Protein AF-A0A5P6NFB4-F1 (afdb_monomer_lite)

InterPro domains:
  IPR018691 Protein of unknown function DUF2188 [PF09954] (6-54)

Radius of gyration: 10.13 Å; chains: 1; bounding box: 21×20×26 Å

Sequence (54 aa):
MAKQGQHVVRSSTGGWAVKKAGSSRASSVHDTQAEAIKAATRIAQNQKTELYIQ

pLDDT: mean 90.53, std 9.4, range [47.53, 97.38]

Structure (mmCIF, N/CA/C/O backbone):
data_AF-A0A5P6NFB4-F1
#
_entry.id   AF-A0A5P6NFB4-F1
#
loop_
_atom_site.group_PDB
_atom_site.id
_atom_site.type_symbol
_atom_site.label_atom_id
_atom_site.label_alt_id
_atom_site.label_comp_id
_atom_site.label_asym_id
_atom_site.label_entity_id
_atom_site.label_seq_id
_atom_site.pdbx_PDB_ins_code
_atom_site.Cartn_x
_atom_site.Cartn_y
_atom_site.Cartn_z
_atom_site.occupancy
_atom_site.B_iso_or_equiv
_atom_site.auth_seq_id
_atom_site.auth_comp_id
_atom_site.auth_asym_id
_atom_site.auth_atom_id
_atom_site.pdbx_PDB_model_num
ATOM 1 N N . MET A 1 1 ? 8.055 14.333 15.138 1.00 47.53 1 MET A N 1
ATOM 2 C CA . MET A 1 1 ? 7.237 13.100 15.126 1.00 47.53 1 MET A CA 1
ATOM 3 C C . MET A 1 1 ? 7.211 12.576 13.701 1.00 47.53 1 MET A C 1
ATOM 5 O O . MET A 1 1 ? 6.849 13.337 12.813 1.00 47.53 1 MET A O 1
ATOM 9 N N . ALA A 1 2 ? 7.674 11.349 13.449 1.00 57.59 2 ALA A N 1
ATOM 10 C CA . ALA A 1 2 ? 7.581 10.764 12.111 1.00 57.59 2 ALA A CA 1
ATOM 11 C C . ALA A 1 2 ? 6.097 10.563 11.781 1.00 57.59 2 ALA A C 1
ATOM 13 O O . ALA A 1 2 ? 5.392 9.930 12.570 1.00 57.59 2 ALA A O 1
ATOM 14 N N . LYS A 1 3 ? 5.616 11.134 10.668 1.00 62.81 3 LYS A N 1
ATOM 15 C CA . LYS A 1 3 ? 4.253 10.882 10.181 1.00 62.81 3 LYS A CA 1
ATOM 16 C C . LYS A 1 3 ? 4.061 9.374 10.107 1.00 62.81 3 LYS A C 1
ATOM 18 O O . LYS A 1 3 ? 4.840 8.706 9.441 1.00 62.81 3 LYS A O 1
ATOM 23 N N . GLN A 1 4 ? 3.094 8.836 10.841 1.00 81.50 4 GLN A N 1
ATOM 24 C CA . GLN A 1 4 ? 2.775 7.417 10.776 1.00 81.50 4 GLN A CA 1
ATOM 25 C C . GLN A 1 4 ? 1.822 7.210 9.602 1.00 81.50 4 GLN A C 1
ATOM 27 O O . GLN A 1 4 ? 0.736 7.778 9.574 1.00 81.50 4 GLN A O 1
ATOM 32 N N . GLY A 1 5 ? 2.251 6.433 8.616 1.00 90.56 5 GLY A N 1
ATOM 33 C CA . GLY A 1 5 ? 1.484 6.200 7.401 1.00 90.56 5 GLY A CA 1
ATOM 34 C C . GLY A 1 5 ? 2.144 5.161 6.516 1.00 90.56 5 GLY A C 1
ATOM 35 O O . GLY A 1 5 ? 3.325 4.845 6.688 1.00 90.56 5 GLY A O 1
ATOM 36 N N . GLN A 1 6 ? 1.373 4.632 5.579 1.00 93.88 6 GLN A N 1
ATOM 37 C CA . GLN A 1 6 ? 1.832 3.652 4.609 1.00 93.88 6 GLN A CA 1
ATOM 38 C C . GLN A 1 6 ? 2.026 4.317 3.254 1.00 93.88 6 GLN A C 1
ATOM 40 O O . GLN A 1 6 ? 1.227 5.145 2.843 1.00 93.88 6 GLN A O 1
ATOM 45 N N . HIS A 1 7 ? 3.094 3.948 2.563 1.00 94.69 7 HIS A N 1
ATOM 46 C CA . HIS A 1 7 ? 3.476 4.466 1.261 1.00 94.69 7 HIS A CA 1
ATOM 47 C C . HIS A 1 7 ? 3.466 3.321 0.262 1.00 94.69 7 HIS A C 1
ATOM 49 O O . HIS A 1 7 ? 4.198 2.347 0.433 1.00 94.69 7 HIS A O 1
ATOM 55 N N . VAL A 1 8 ? 2.658 3.435 -0.780 1.00 95.75 8 VAL A N 1
ATOM 56 C CA . VAL A 1 8 ? 2.720 2.562 -1.949 1.00 95.75 8 VAL A CA 1
ATOM 57 C C . VAL A 1 8 ? 3.632 3.243 -2.954 1.00 95.75 8 VAL A C 1
ATOM 59 O O . VAL A 1 8 ? 3.310 4.332 -3.410 1.00 95.75 8 VAL A O 1
ATOM 62 N N . VAL A 1 9 ? 4.771 2.628 -3.261 1.00 94.50 9 VAL A N 1
ATOM 63 C CA . VAL A 1 9 ? 5.786 3.183 -4.166 1.00 94.50 9 VAL A CA 1
ATOM 64 C C . VAL A 1 9 ? 6.205 2.132 -5.185 1.00 94.50 9 VAL A C 1
ATOM 66 O O . VAL A 1 9 ? 6.229 0.940 -4.871 1.00 94.50 9 VAL A O 1
ATOM 69 N N . ARG A 1 10 ? 6.601 2.543 -6.390 1.00 93.69 10 ARG A N 1
ATOM 70 C CA . ARG A 1 10 ? 7.242 1.622 -7.341 1.00 93.69 10 ARG A CA 1
ATOM 71 C C . ARG A 1 10 ? 8.520 1.026 -6.745 1.00 93.69 10 ARG A C 1
ATOM 73 O O . ARG A 1 10 ? 9.346 1.739 -6.173 1.00 93.69 10 ARG A O 1
ATOM 80 N N . SER A 1 11 ? 8.674 -0.289 -6.868 1.00 89.75 11 SER A N 1
ATOM 81 C CA . SER A 1 11 ? 9.890 -0.986 -6.444 1.00 89.75 11 SER A CA 1
ATOM 82 C C . SER A 1 11 ? 10.971 -0.887 -7.523 1.00 89.75 11 SER A C 1
ATOM 84 O O . SER A 1 11 ? 10.672 -0.903 -8.717 1.00 89.75 11 SER A O 1
ATOM 86 N N . SER A 1 12 ? 12.239 -0.824 -7.112 1.00 84.12 12 SER A N 1
ATOM 87 C CA . SER A 1 12 ? 13.392 -0.777 -8.023 1.00 84.12 12 SER A CA 1
ATOM 88 C C . SER A 1 12 ? 13.577 -2.066 -8.828 1.00 84.12 12 SER A C 1
ATOM 90 O O . SER A 1 12 ? 14.165 -2.036 -9.902 1.00 84.12 12 SER A O 1
ATOM 92 N N . THR A 1 13 ? 13.059 -3.188 -8.331 1.00 81.62 13 THR A N 1
ATOM 93 C CA . THR A 1 13 ? 13.106 -4.503 -8.989 1.00 81.62 13 THR A CA 1
ATOM 94 C C . THR A 1 13 ? 11.892 -4.773 -9.883 1.00 81.62 13 THR A C 1
ATOM 96 O O . THR A 1 13 ? 11.719 -5.895 -10.346 1.00 81.62 13 THR A O 1
ATOM 99 N N . GLY A 1 14 ? 11.031 -3.772 -10.100 1.00 86.69 14 GLY A N 1
ATOM 100 C CA . GLY A 1 14 ? 9.712 -3.951 -10.707 1.00 86.69 14 GLY A CA 1
ATOM 101 C C . GLY A 1 14 ? 8.621 -4.232 -9.669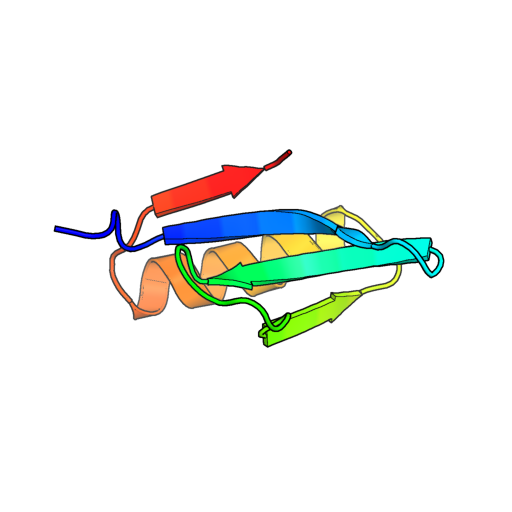 1.00 86.69 14 GLY A C 1
ATOM 102 O O . GLY A 1 14 ? 8.900 -4.647 -8.544 1.00 86.69 14 GLY A O 1
ATOM 103 N N . GLY A 1 15 ? 7.371 -3.944 -10.039 1.00 93.19 15 GLY A N 1
ATOM 104 C CA . GLY A 1 15 ? 6.216 -4.037 -9.145 1.00 93.19 15 GLY A CA 1
ATOM 105 C C . GLY A 1 15 ? 6.075 -2.851 -8.180 1.00 93.19 15 GLY A C 1
ATOM 106 O O . GLY A 1 15 ? 6.581 -1.747 -8.412 1.00 93.19 15 GLY A O 1
ATOM 107 N N . TRP A 1 16 ? 5.356 -3.082 -7.087 1.00 96.62 16 TRP A N 1
ATOM 108 C CA . TRP A 1 16 ? 4.891 -2.081 -6.132 1.00 96.62 16 TRP A CA 1
ATOM 109 C C . TRP A 1 16 ? 5.178 -2.506 -4.698 1.00 96.62 16 TRP A C 1
ATOM 111 O O . TRP A 1 16 ? 4.745 -3.557 -4.239 1.00 96.62 16 TRP A O 1
ATOM 121 N N . ALA A 1 17 ? 5.896 -1.665 -3.966 1.00 95.81 17 ALA A N 1
ATOM 122 C CA . ALA A 1 17 ? 6.257 -1.892 -2.580 1.00 95.81 17 ALA A CA 1
ATOM 123 C C . ALA A 1 17 ? 5.377 -1.062 -1.642 1.00 95.81 17 ALA A C 1
ATOM 125 O O . ALA A 1 17 ? 5.169 0.131 -1.857 1.00 95.81 17 ALA A O 1
ATOM 126 N N . VAL A 1 18 ? 4.932 -1.679 -0.552 1.00 95.38 18 VAL A N 1
ATOM 127 C CA . VAL A 1 18 ? 4.303 -0.992 0.577 1.00 95.38 18 VAL A CA 1
ATOM 128 C C . VAL A 1 18 ? 5.375 -0.731 1.626 1.00 95.38 18 VAL A C 1
ATOM 130 O O . VAL A 1 18 ? 5.998 -1.665 2.125 1.00 95.38 18 VAL A O 1
ATOM 133 N N . LYS A 1 19 ? 5.606 0.529 1.983 1.00 93.38 19 LYS A N 1
ATOM 134 C CA . LYS A 1 19 ? 6.584 0.955 2.991 1.00 93.38 19 LYS A CA 1
ATOM 135 C C . LYS A 1 19 ? 5.880 1.677 4.126 1.00 93.38 19 LYS A C 1
ATOM 137 O O . LYS A 1 19 ? 5.001 2.496 3.892 1.00 93.38 19 LYS A O 1
ATOM 142 N N . LYS A 1 20 ? 6.289 1.417 5.364 1.00 92.06 20 LYS A N 1
ATOM 143 C CA . LYS A 1 20 ? 5.903 2.272 6.490 1.00 92.06 20 LYS A CA 1
ATOM 144 C C . LYS A 1 20 ? 6.712 3.567 6.434 1.00 92.06 20 LYS A C 1
ATOM 146 O O . LYS A 1 20 ? 7.909 3.534 6.152 1.00 92.06 20 LYS A O 1
ATOM 151 N N . ALA A 1 21 ? 6.090 4.693 6.739 1.00 88.56 21 ALA A N 1
ATOM 152 C CA . ALA A 1 21 ? 6.765 5.974 6.849 1.00 88.56 21 ALA A CA 1
ATOM 153 C C . ALA A 1 21 ? 7.923 5.900 7.864 1.00 88.56 21 ALA A C 1
ATOM 155 O O . ALA A 1 21 ? 7.767 5.402 8.982 1.00 88.56 21 ALA A O 1
ATOM 156 N N . GLY A 1 22 ? 9.108 6.347 7.439 1.00 84.50 22 GLY A N 1
ATOM 157 C CA . GLY A 1 22 ? 10.353 6.243 8.208 1.00 84.50 22 GLY A CA 1
ATOM 158 C C . GLY A 1 22 ? 11.039 4.868 8.168 1.00 84.50 22 GLY A C 1
ATOM 159 O O . GLY A 1 22 ? 12.118 4.723 8.735 1.00 84.50 22 GLY A O 1
ATOM 160 N N . SER A 1 23 ? 10.462 3.865 7.497 1.00 87.31 23 SER A N 1
ATOM 161 C CA . SER A 1 23 ? 11.109 2.566 7.282 1.00 87.31 23 SER A CA 1
ATOM 162 C C . SER A 1 23 ? 11.981 2.586 6.031 1.00 87.31 23 SER A C 1
ATOM 164 O O . SER A 1 23 ? 11.536 2.977 4.952 1.00 87.31 23 SER A O 1
ATOM 166 N N . SER A 1 24 ? 13.204 2.072 6.151 1.00 84.50 24 SER A N 1
ATOM 167 C CA . SER A 1 24 ? 14.076 1.789 5.006 1.00 84.50 24 SER A CA 1
ATOM 168 C C . SER A 1 24 ? 13.647 0.536 4.234 1.00 84.50 24 SER A C 1
ATOM 170 O O . SER A 1 24 ? 13.963 0.397 3.053 1.00 84.50 24 SER A O 1
ATOM 172 N N . ARG A 1 25 ? 12.901 -0.371 4.878 1.00 87.69 25 ARG A N 1
ATOM 173 C CA . ARG A 1 25 ? 12.456 -1.647 4.299 1.00 87.69 25 ARG A CA 1
ATOM 174 C C . ARG A 1 25 ? 10.993 -1.602 3.876 1.00 87.69 25 ARG A C 1
ATOM 176 O O . ARG A 1 25 ? 10.160 -0.989 4.551 1.00 87.69 25 ARG A O 1
ATOM 183 N N . ALA A 1 26 ? 10.693 -2.298 2.781 1.00 91.50 26 ALA A N 1
ATOM 184 C CA . ALA A 1 26 ? 9.323 -2.591 2.386 1.00 91.50 26 ALA A CA 1
ATOM 185 C C . ALA A 1 26 ? 8.691 -3.581 3.370 1.00 91.50 26 ALA A C 1
ATOM 187 O O . ALA A 1 26 ? 9.325 -4.548 3.785 1.00 91.50 26 ALA A O 1
ATOM 188 N N . SER A 1 27 ? 7.445 -3.316 3.746 1.00 90.69 27 SER A N 1
ATOM 189 C CA . SER A 1 27 ? 6.593 -4.238 4.493 1.00 90.69 27 SER A CA 1
ATOM 190 C C . SER A 1 27 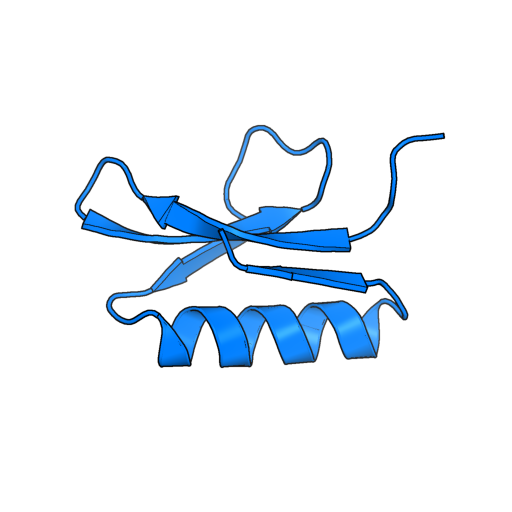? 6.072 -5.361 3.598 1.00 90.69 27 SER A C 1
ATOM 192 O O . SER A 1 27 ? 5.933 -6.487 4.062 1.00 90.69 27 SER A O 1
ATOM 194 N N . SER A 1 28 ? 5.80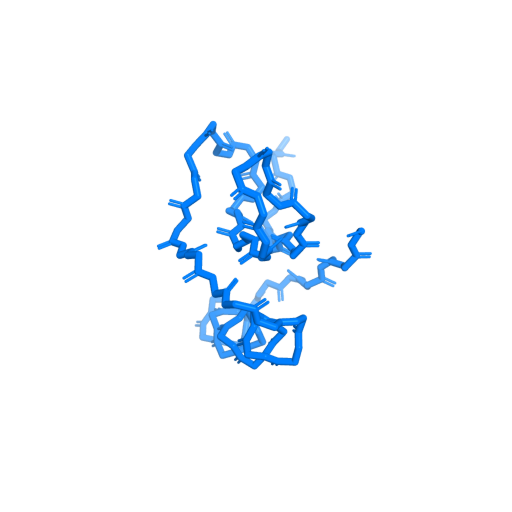3 -5.064 2.325 1.00 93.25 28 SER A N 1
ATOM 195 C CA . SER A 1 28 ? 5.437 -6.048 1.305 1.00 93.25 28 SER A CA 1
ATOM 196 C C . SER A 1 28 ? 5.772 -5.531 -0.093 1.00 93.25 28 SER A C 1
ATOM 198 O O . SER A 1 28 ? 5.921 -4.324 -0.297 1.00 93.25 28 SER A O 1
ATOM 200 N N . VAL A 1 29 ? 5.902 -6.448 -1.050 1.00 94.75 29 VAL A N 1
ATOM 201 C CA . VAL A 1 29 ? 6.061 -6.156 -2.480 1.00 94.75 29 VAL A CA 1
ATOM 202 C C . VAL A 1 29 ? 4.990 -6.936 -3.235 1.00 94.75 29 VA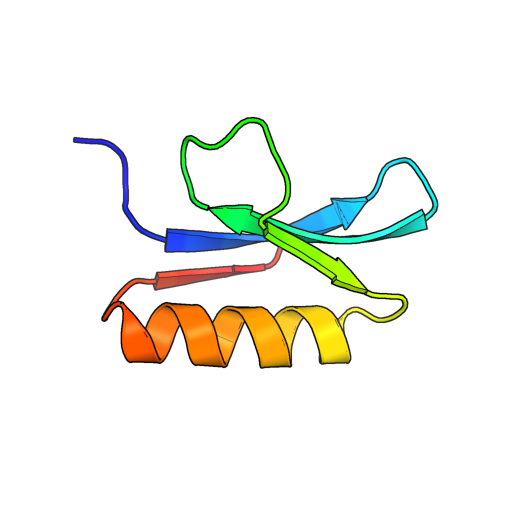L A C 1
ATOM 204 O O . VAL A 1 29 ? 4.662 -8.058 -2.857 1.00 94.75 29 VAL A O 1
ATOM 207 N N . HIS A 1 30 ? 4.423 -6.309 -4.255 1.00 95.81 30 HIS A N 1
ATOM 208 C CA . HIS A 1 30 ? 3.334 -6.822 -5.075 1.00 95.81 30 HIS A CA 1
ATOM 209 C C . HIS A 1 30 ? 3.635 -6.571 -6.548 1.00 95.81 30 HIS A C 1
ATOM 211 O O . HIS A 1 30 ? 4.370 -5.640 -6.880 1.00 95.81 30 HIS A O 1
ATOM 217 N N . ASP A 1 31 ? 3.032 -7.353 -7.433 1.00 94.62 31 ASP A N 1
ATOM 218 C CA . ASP A 1 31 ? 3.259 -7.210 -8.870 1.00 94.62 31 ASP A CA 1
ATOM 219 C C . ASP A 1 31 ? 2.505 -5.998 -9.426 1.00 94.62 31 ASP A C 1
ATOM 221 O O . ASP A 1 31 ? 3.028 -5.240 -10.248 1.00 94.62 31 ASP A O 1
ATOM 225 N N . THR A 1 32 ? 1.295 -5.748 -8.917 1.00 95.62 32 THR A N 1
ATOM 226 C CA . THR A 1 32 ? 0.437 -4.656 -9.384 1.00 95.62 32 THR A CA 1
ATOM 227 C C . THR A 1 32 ? 0.222 -3.563 -8.341 1.00 95.62 32 THR A C 1
ATOM 229 O O . THR A 1 32 ? 0.272 -3.776 -7.126 1.00 95.62 32 THR A O 1
ATOM 232 N N . GLN A 1 33 ? -0.090 -2.359 -8.832 1.00 94.94 33 GLN A N 1
ATOM 233 C CA . GLN A 1 33 ? -0.408 -1.220 -7.971 1.00 94.94 33 GLN A CA 1
ATOM 234 C C . GLN A 1 33 ? -1.659 -1.495 -7.140 1.00 94.94 33 GLN A C 1
ATOM 236 O O . GLN A 1 33 ? -1.712 -1.158 -5.961 1.00 94.94 33 GLN A O 1
ATOM 241 N N . ALA A 1 34 ? -2.659 -2.131 -7.753 1.00 96.50 34 ALA A N 1
ATOM 242 C CA . ALA A 1 34 ? -3.930 -2.435 -7.114 1.00 96.50 34 ALA A CA 1
ATOM 243 C C . ALA A 1 34 ? -3.752 -3.358 -5.898 1.00 96.50 34 ALA A C 1
ATOM 245 O O . ALA A 1 34 ? -4.342 -3.113 -4.844 1.00 96.50 34 ALA A O 1
ATOM 246 N N . GLU A 1 35 ? -2.903 -4.381 -6.007 1.00 96.38 35 GLU A N 1
ATOM 247 C CA . GLU A 1 35 ? -2.591 -5.287 -4.898 1.00 96.38 35 GLU A CA 1
ATOM 248 C C . GLU A 1 35 ? -1.861 -4.569 -3.764 1.00 96.38 35 GLU A C 1
ATOM 250 O O . GLU A 1 35 ? -2.238 -4.720 -2.598 1.00 96.38 35 GLU A O 1
ATOM 255 N N . ALA A 1 36 ? -0.878 -3.729 -4.101 1.00 96.50 36 ALA A N 1
ATOM 256 C CA . ALA A 1 36 ? -0.164 -2.928 -3.115 1.00 96.50 36 ALA A CA 1
ATOM 257 C C . ALA A 1 36 ? -1.084 -1.934 -2.399 1.00 96.50 36 ALA A C 1
ATOM 259 O O . ALA A 1 36 ? -1.035 -1.834 -1.174 1.00 96.50 36 ALA A O 1
ATOM 260 N N . ILE A 1 37 ? -1.973 -1.250 -3.126 1.00 96.62 37 ILE A N 1
ATOM 261 C CA . ILE A 1 37 ? -2.975 -0.349 -2.540 1.00 96.62 37 ILE A CA 1
ATOM 262 C C . ILE A 1 37 ? -3.903 -1.124 -1.609 1.00 96.62 37 ILE A C 1
ATOM 264 O O . ILE A 1 37 ? -4.143 -0.680 -0.487 1.00 96.62 37 ILE A O 1
ATOM 268 N N . LYS A 1 38 ? -4.396 -2.297 -2.018 1.00 97.38 38 LYS A N 1
ATOM 269 C CA . LYS A 1 38 ? -5.284 -3.123 -1.188 1.00 97.38 38 LYS A CA 1
ATOM 270 C C . LYS A 1 38 ? -4.603 -3.552 0.114 1.00 97.38 38 LYS A C 1
ATOM 272 O O . LYS A 1 38 ? -5.208 -3.453 1.184 1.00 97.38 38 LYS A O 1
ATOM 277 N N . ALA A 1 39 ? -3.347 -3.993 0.039 1.00 96.31 39 ALA A N 1
ATOM 278 C CA . ALA A 1 39 ? -2.559 -4.365 1.210 1.00 96.31 39 ALA A CA 1
ATOM 279 C C . ALA A 1 39 ? -2.296 -3.157 2.123 1.00 96.31 39 ALA A C 1
ATOM 281 O O . ALA A 1 39 ? -2.567 -3.214 3.324 1.00 96.31 39 ALA A O 1
ATOM 282 N N . ALA A 1 40 ? -1.839 -2.042 1.553 1.00 95.38 40 ALA A N 1
ATOM 283 C CA . ALA A 1 40 ? -1.533 -0.825 2.291 1.00 95.38 40 ALA A CA 1
ATOM 284 C C . ALA A 1 40 ? -2.777 -0.208 2.948 1.00 95.38 40 ALA A C 1
ATOM 286 O O . ALA A 1 40 ? -2.696 0.229 4.091 1.00 95.38 40 ALA A O 1
ATOM 287 N N . THR A 1 41 ? -3.935 -0.254 2.281 1.00 96.12 41 THR A N 1
ATOM 288 C CA . THR A 1 41 ? -5.223 0.217 2.820 1.00 96.12 41 THR A CA 1
ATOM 289 C C . THR A 1 41 ? -5.619 -0.571 4.061 1.00 96.12 41 THR A C 1
ATOM 291 O O . THR A 1 41 ? -5.943 0.026 5.084 1.00 96.12 41 THR A O 1
ATOM 294 N N . ARG A 1 42 ? -5.532 -1.909 4.019 1.00 96.12 42 ARG A N 1
ATOM 295 C CA . ARG A 1 42 ? -5.815 -2.750 5.193 1.00 96.12 42 ARG A CA 1
ATOM 296 C C . ARG A 1 42 ? -4.880 -2.417 6.356 1.00 96.12 42 ARG A C 1
ATOM 298 O O . ARG A 1 42 ? -5.324 -2.348 7.499 1.00 96.12 42 ARG A O 1
ATOM 305 N N . ILE A 1 43 ? -3.594 -2.205 6.077 1.00 93.81 43 ILE A N 1
ATOM 306 C CA . ILE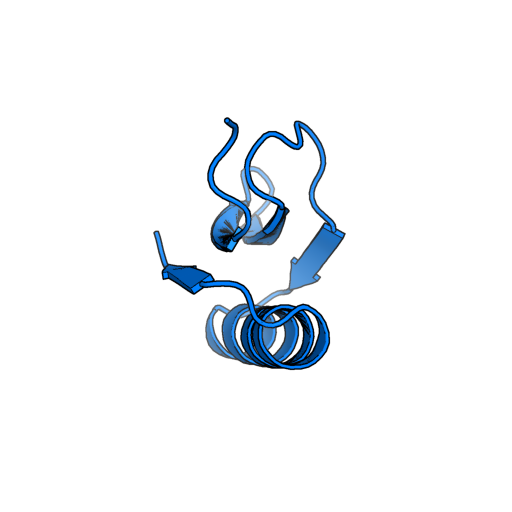 A 1 43 ? -2.615 -1.858 7.114 1.00 93.81 43 ILE A CA 1
ATOM 307 C C . ILE A 1 43 ? -2.928 -0.483 7.716 1.00 93.81 43 ILE A C 1
ATOM 309 O O . ILE A 1 43 ? -2.964 -0.359 8.939 1.00 93.81 43 ILE A O 1
ATOM 313 N N . ALA A 1 44 ? -3.194 0.515 6.874 1.00 93.69 44 ALA A N 1
ATOM 314 C CA . ALA A 1 44 ? -3.532 1.870 7.293 1.00 93.69 44 ALA A CA 1
ATOM 315 C C . ALA A 1 44 ? -4.810 1.898 8.148 1.00 93.69 44 ALA A C 1
ATOM 317 O O . ALA A 1 44 ? -4.823 2.499 9.217 1.00 93.69 44 ALA A O 1
ATOM 318 N N . GLN A 1 45 ? -5.849 1.156 7.753 1.00 95.25 45 GLN A N 1
ATOM 319 C CA . GLN A 1 45 ? -7.081 1.010 8.535 1.00 95.25 45 GLN A CA 1
ATOM 320 C C . GLN A 1 45 ? -6.828 0.362 9.902 1.00 95.25 45 GLN A C 1
ATOM 322 O O . GLN A 1 45 ? -7.257 0.898 10.923 1.00 95.25 45 GLN A O 1
ATOM 327 N N . ASN A 1 46 ? -6.089 -0.751 9.940 1.00 94.19 46 ASN A N 1
ATOM 328 C CA . ASN A 1 46 ? -5.776 -1.454 11.188 1.00 94.19 46 ASN A CA 1
ATOM 329 C C . ASN A 1 46 ? -4.938 -0.597 12.146 1.00 94.19 46 ASN A C 1
ATOM 331 O O . ASN A 1 46 ? -5.104 -0.681 13.360 1.00 94.19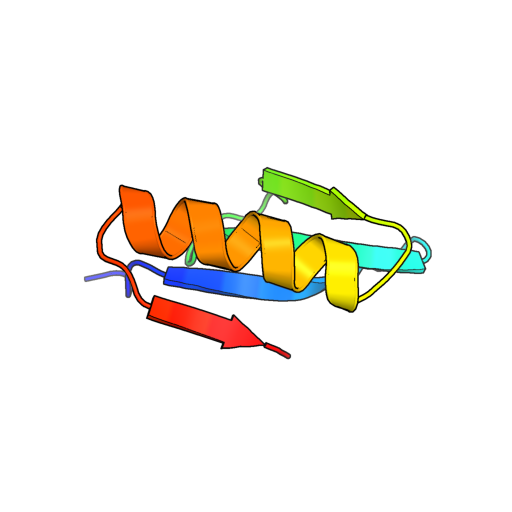 46 ASN A O 1
ATOM 335 N N . GLN A 1 47 ? -4.032 0.220 11.605 1.00 92.12 47 GLN A N 1
ATOM 336 C CA . GLN A 1 47 ? -3.154 1.094 12.386 1.00 92.12 47 GLN A CA 1
ATOM 337 C C . GLN A 1 47 ? -3.759 2.480 12.640 1.00 92.12 47 GLN A C 1
ATOM 339 O O . GLN A 1 47 ? -3.177 3.250 13.399 1.00 92.12 47 GLN A O 1
ATOM 344 N N . LYS A 1 48 ? -4.920 2.790 12.044 1.00 93.75 48 LYS A N 1
ATOM 345 C CA . LYS A 1 48 ? -5.543 4.123 12.036 1.00 93.75 48 LYS A CA 1
ATOM 346 C C . LYS A 1 48 ? -4.571 5.212 11.560 1.00 93.75 48 LYS A C 1
ATOM 348 O O . LYS A 1 48 ? -4.477 6.282 12.155 1.00 93.75 48 LYS A O 1
ATOM 353 N N . THR A 1 49 ? -3.830 4.908 10.500 1.00 93.19 49 THR A N 1
ATOM 354 C CA . THR A 1 49 ? -2.839 5.790 9.878 1.00 93.19 49 THR A CA 1
ATOM 355 C C . THR A 1 49 ? -3.254 6.182 8.463 1.00 93.19 49 THR A C 1
ATOM 357 O O . THR A 1 49 ? -4.221 5.665 7.905 1.00 93.19 49 THR A O 1
ATOM 360 N N . GLU A 1 50 ? -2.522 7.126 7.877 1.00 93.50 50 GLU A N 1
ATOM 361 C CA . GLU A 1 50 ? -2.761 7.593 6.512 1.00 93.50 50 GLU A CA 1
ATOM 362 C C . GLU A 1 50 ? -2.111 6.672 5.469 1.00 93.50 50 GLU A C 1
ATOM 364 O O . GLU A 1 50 ? -1.121 5.986 5.740 1.00 93.50 50 GLU A O 1
ATOM 369 N N . LEU A 1 51 ? -2.651 6.692 4.251 1.00 94.25 51 LEU A N 1
ATOM 370 C CA . LEU A 1 51 ? -2.102 6.009 3.084 1.00 94.25 51 LEU A CA 1
ATOM 371 C C . LEU A 1 51 ? -1.689 7.039 2.032 1.00 94.25 51 LEU A C 1
ATOM 373 O O . LEU A 1 51 ? -2.481 7.888 1.633 1.00 94.25 51 LEU A O 1
ATOM 377 N N . TYR A 1 52 ? -0.466 6.903 1.542 1.00 94.12 52 TYR A N 1
ATOM 378 C CA . TYR A 1 52 ? 0.123 7.691 0.473 1.00 94.12 52 TYR A CA 1
ATOM 379 C C . TYR A 1 52 ? 0.429 6.773 -0.713 1.00 94.12 52 TYR A C 1
ATOM 381 O O . TYR A 1 52 ? 0.984 5.689 -0.538 1.00 94.12 52 TYR A O 1
ATOM 389 N N . ILE A 1 53 ? 0.080 7.200 -1.923 1.00 93.19 53 ILE A N 1
ATOM 390 C CA . ILE A 1 53 ? 0.359 6.470 -3.166 1.00 93.19 53 ILE A CA 1
ATOM 391 C C . ILE A 1 53 ? 1.275 7.363 -4.007 1.00 93.19 53 ILE A C 1
ATOM 393 O O . ILE A 1 53 ? 0.921 8.516 -4.252 1.00 93.19 53 ILE A O 1
ATOM 397 N N . GLN A 1 54 ? 2.453 6.856 -4.380 1.00 85.38 54 GLN A N 1
ATOM 398 C CA . GLN A 1 54 ? 3.515 7.591 -5.080 1.00 85.38 54 GLN A CA 1
ATOM 399 C C . GLN A 1 54 ? 3.938 6.893 -6.371 1.00 85.38 54 GLN A C 1
ATOM 401 O O . GLN A 1 54 ? 4.000 5.641 -6.385 1.00 85.38 54 GLN A O 1
#

Foldseek 3Di:
DFQFAWEWDADPVAFIFIDTGVDPDGPDGDRYSVVNCVVRVVVCVVVVHYYHYD

Organism: NCBI:txid192812

Secondary structure (DSSP, 8-state):
-PPPEEEEEE-TTSSEEEEETT-SSEEEEESSHHHHHHHHHHHHHHHT-EEEE-